Protein AF-A0A0T9LME7-F1 (afdb_monomer_lite)

Radius of gyration: 14.59 Å; chains: 1; bounding box: 35×20×39 Å

pLDDT: mean 86.58, std 10.36, range [48.84, 96.38]

Foldseek 3Di:
DFDWDFPDKDWDDDPVFFPFIKIWTWTDGPPPQWIKIWIWTWDWDDDPPDIDTDTHTDDMDIQPDGNVCVVSVVVVVVVVCVVPTGD

Organism: Yersinia kristensenii (NCBI:txid28152)

Secondary structure (DSSP, 8-state):
---EEEEEEEEE--TTT-SS-EEEEEEEETTT-EEEEEEEEEEEEEETTEEEEEEEEEEEEEEEEETT-HHHHHHHHHHHHHHHT--

Sequence (87 aa):
MSQYKLAKTVFFGDLKTSTALYKYEIYCEESELIYHAAIYSEQVISAGKHTYSVWARKDHMILKSPAHMLDKAVEACEDHWLKHYKV

Structure (mmCIF, N/CA/C/O backbone):
data_AF-A0A0T9LME7-F1
#
_entry.id   AF-A0A0T9LME7-F1
#
loop_
_atom_site.group_PDB
_atom_site.id
_atom_site.type_symbol
_atom_site.label_atom_id
_atom_site.label_alt_id
_atom_site.label_comp_id
_atom_site.label_asym_id
_atom_site.label_entity_id
_atom_site.label_seq_id
_atom_site.pdbx_PDB_ins_code
_atom_site.Cartn_x
_atom_site.Cartn_y
_atom_site.Cartn_z
_atom_site.occupancy
_atom_site.B_iso_or_equiv
_atom_site.auth_seq_id
_atom_site.auth_comp_id
_atom_site.auth_asym_id
_atom_site.auth_atom_id
_atom_site.pdbx_PDB_model_num
ATOM 1 N N . MET A 1 1 ? -5.094 12.488 -22.303 1.00 48.84 1 MET A N 1
ATOM 2 C CA . MET A 1 1 ? -5.061 12.260 -20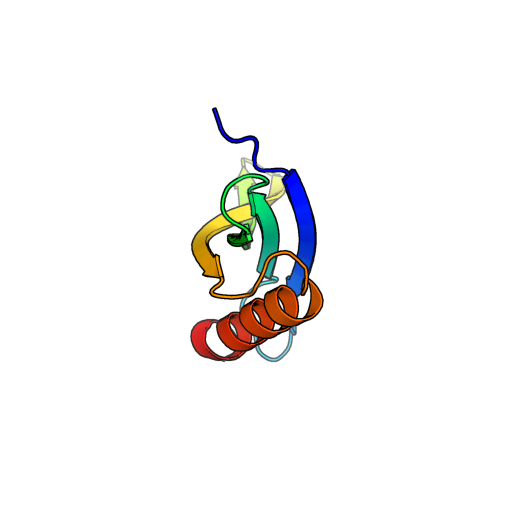.844 1.00 48.84 1 MET A CA 1
ATOM 3 C C . MET A 1 1 ? -4.489 10.877 -20.643 1.00 48.84 1 MET A C 1
ATOM 5 O O . MET A 1 1 ? -5.088 9.939 -21.155 1.00 48.84 1 MET A O 1
ATOM 9 N N . SER A 1 2 ? -3.324 10.751 -20.012 1.00 56.44 2 SER A N 1
ATOM 10 C CA . SER A 1 2 ? -2.764 9.435 -19.713 1.00 56.44 2 SER A CA 1
ATOM 11 C C . SER A 1 2 ? -3.691 8.690 -18.762 1.00 56.44 2 SER A C 1
ATOM 13 O O . SER A 1 2 ? -4.132 9.242 -17.751 1.00 56.44 2 SER A O 1
ATOM 15 N N . GLN A 1 3 ? -4.047 7.460 -19.118 1.00 73.06 3 GLN A N 1
ATOM 16 C CA . GLN A 1 3 ? -4.921 6.630 -18.305 1.00 73.06 3 GLN A CA 1
ATOM 17 C C . GLN A 1 3 ? -4.054 5.787 -17.370 1.00 73.06 3 GLN A C 1
ATOM 19 O O . GLN A 1 3 ? -3.376 4.862 -17.812 1.00 73.06 3 GLN A O 1
ATOM 24 N N . TYR A 1 4 ? -4.080 6.098 -16.075 1.00 81.19 4 TYR A N 1
ATOM 25 C CA . TYR A 1 4 ? -3.484 5.231 -15.063 1.00 81.19 4 TYR A CA 1
ATOM 26 C C . TYR A 1 4 ? -4.320 3.957 -14.939 1.00 81.19 4 TYR A C 1
ATOM 28 O O . TYR A 1 4 ? -5.518 4.018 -14.650 1.00 81.19 4 TYR A O 1
ATOM 36 N N . LYS A 1 5 ? -3.695 2.799 -15.152 1.00 88.19 5 LYS A N 1
ATOM 37 C CA . LYS A 1 5 ? -4.332 1.491 -14.959 1.00 88.19 5 LYS A CA 1
ATOM 38 C C . LYS A 1 5 ? -3.817 0.874 -13.671 1.00 88.19 5 LYS A C 1
ATOM 40 O O . LYS A 1 5 ? -2.607 0.819 -13.456 1.00 88.19 5 LYS A O 1
ATOM 45 N N . LEU A 1 6 ? -4.728 0.416 -12.814 1.00 91.75 6 LEU A N 1
ATOM 46 C CA . LEU A 1 6 ? -4.352 -0.335 -11.620 1.00 91.75 6 LEU A CA 1
ATOM 47 C C . LEU A 1 6 ? -3.683 -1.639 -12.066 1.00 91.75 6 LEU A C 1
ATOM 49 O O . LEU A 1 6 ? -4.321 -2.484 -12.689 1.00 91.75 6 LEU A O 1
ATOM 53 N N . ALA A 1 7 ? -2.399 -1.776 -11.761 1.00 91.00 7 ALA A N 1
ATOM 54 C CA . ALA A 1 7 ? -1.607 -2.945 -12.102 1.00 91.00 7 ALA A CA 1
ATOM 55 C C . ALA A 1 7 ? -1.659 -3.996 -10.990 1.00 91.00 7 ALA A C 1
ATOM 57 O O . ALA A 1 7 ? -1.758 -5.189 -11.270 1.00 91.00 7 ALA A O 1
ATOM 58 N N . LYS A 1 8 ? -1.594 -3.567 -9.721 1.00 93.81 8 LYS A N 1
ATOM 59 C CA . LYS A 1 8 ? -1.610 -4.477 -8.570 1.00 93.81 8 LYS A CA 1
ATOM 60 C C . LYS A 1 8 ? -2.052 -3.773 -7.296 1.00 93.81 8 LYS A C 1
ATOM 62 O O . LYS A 1 8 ? -1.788 -2.591 -7.106 1.00 93.81 8 LYS A O 1
ATOM 67 N N . THR A 1 9 ? -2.651 -4.534 -6.391 1.00 96.31 9 THR A N 1
ATOM 68 C CA . THR A 1 9 ? -2.870 -4.119 -5.005 1.00 96.31 9 THR A CA 1
ATOM 69 C C . THR A 1 9 ? -2.110 -5.067 -4.094 1.00 96.31 9 THR A C 1
ATOM 71 O O . THR A 1 9 ? -2.187 -6.284 -4.270 1.00 96.31 9 THR A O 1
ATOM 74 N N . VAL A 1 10 ? -1.373 -4.519 -3.133 1.00 95.75 10 VAL A N 1
ATOM 75 C CA . VAL A 1 10 ? -0.660 -5.295 -2.114 1.00 95.75 10 VAL A CA 1
ATOM 76 C C . VAL A 1 10 ? -0.993 -4.772 -0.726 1.00 95.75 10 VAL A C 1
ATOM 78 O O . VAL A 1 10 ? -1.277 -3.586 -0.543 1.00 95.75 10 VAL A O 1
ATOM 81 N N . PHE A 1 11 ? -0.987 -5.677 0.245 1.00 94.44 11 PHE A N 1
ATOM 82 C CA . PHE A 1 11 ? -1.280 -5.374 1.636 1.00 94.44 11 PHE A CA 1
ATOM 83 C C . PHE A 1 11 ? -0.059 -5.706 2.479 1.00 94.44 11 PHE A C 1
ATOM 85 O O . PHE A 1 11 ? 0.497 -6.796 2.355 1.00 94.44 11 PHE A O 1
ATOM 92 N N . PHE A 1 12 ? 0.326 -4.777 3.343 1.00 92.38 12 PHE A N 1
ATOM 93 C CA . PHE A 1 12 ? 1.397 -4.966 4.306 1.00 92.38 12 PHE A CA 1
ATOM 94 C C . PHE A 1 12 ? 0.877 -4.672 5.699 1.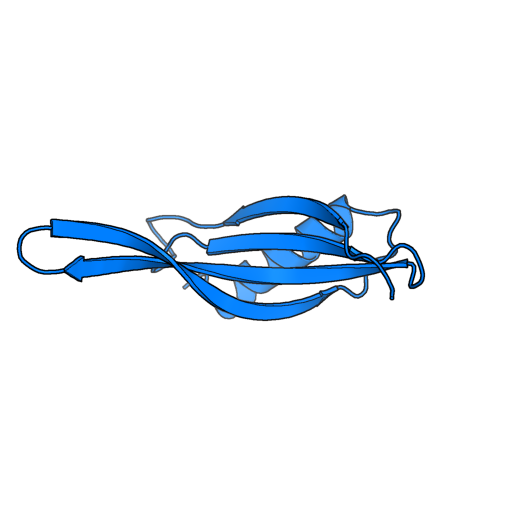00 92.38 12 PHE A C 1
ATOM 96 O O . PHE A 1 12 ? 0.177 -3.688 5.927 1.00 92.38 12 PHE A O 1
ATOM 103 N N . GLY A 1 13 ? 1.225 -5.523 6.644 1.00 86.38 13 GLY A N 1
ATOM 104 C CA . GLY A 1 13 ? 0.845 -5.341 8.027 1.00 86.38 13 GLY A CA 1
ATOM 105 C C . GLY A 1 13 ? 1.120 -6.609 8.805 1.00 86.38 13 GLY A C 1
ATOM 106 O O . GLY A 1 13 ? 0.792 -7.709 8.370 1.00 86.38 13 GLY A O 1
ATOM 107 N N . ASP A 1 14 ? 1.735 -6.428 9.959 1.00 80.12 14 ASP A N 1
ATOM 108 C CA . ASP A 1 14 ? 1.890 -7.457 10.971 1.00 80.12 14 ASP A CA 1
ATOM 109 C C . ASP A 1 14 ? 1.267 -6.902 12.248 1.00 80.12 14 ASP A C 1
ATOM 111 O O . ASP A 1 14 ? 1.710 -5.874 12.767 1.00 80.12 14 ASP A O 1
ATOM 115 N N . LEU A 1 15 ? 0.226 -7.564 12.754 1.00 69.25 15 LEU A N 1
ATOM 116 C CA . LEU A 1 15 ? -0.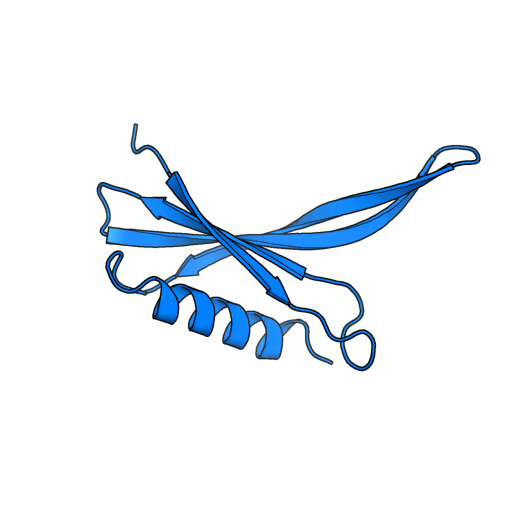483 -7.148 13.968 1.00 69.25 15 LEU A CA 1
ATOM 117 C C . LEU A 1 15 ? 0.427 -7.120 15.209 1.00 69.25 15 LEU A C 1
ATOM 119 O O . LEU A 1 15 ? 0.031 -6.583 16.239 1.00 69.25 15 LEU A O 1
ATOM 123 N N . LYS A 1 16 ? 1.634 -7.693 15.127 1.00 76.25 16 LYS A N 1
ATOM 124 C CA . LYS A 1 16 ? 2.646 -7.631 16.185 1.00 76.25 16 LYS A CA 1
ATOM 125 C C . LYS A 1 16 ? 3.570 -6.415 16.087 1.00 76.25 16 LYS A C 1
ATOM 127 O O . LYS A 1 16 ? 4.125 -6.032 17.110 1.00 76.25 16 LYS A O 1
ATOM 132 N N . THR A 1 17 ? 3.764 -5.839 14.898 1.00 71.69 17 THR A N 1
ATOM 133 C CA . THR A 1 17 ? 4.818 -4.829 14.630 1.00 71.69 17 THR A CA 1
ATOM 134 C C . THR A 1 17 ? 4.335 -3.640 13.792 1.00 71.69 17 THR A C 1
ATOM 136 O O . THR A 1 17 ? 5.125 -2.918 13.187 1.00 71.69 17 THR A O 1
ATOM 139 N N . SER A 1 18 ? 3.028 -3.477 13.615 1.00 75.00 18 SER A N 1
ATOM 140 C CA . SER A 1 18 ? 2.463 -2.351 12.874 1.00 75.00 18 SER A CA 1
ATOM 141 C C . SER A 1 18 ? 1.154 -1.914 13.508 1.00 75.00 18 SER A C 1
ATOM 143 O O . SER A 1 18 ? 0.379 -2.727 14.007 1.00 75.00 18 SER A O 1
ATOM 145 N N . THR A 1 19 ? 0.923 -0.605 13.506 1.00 78.62 19 THR A N 1
ATOM 146 C CA . THR A 1 19 ? -0.232 0.020 14.165 1.00 78.62 19 THR A CA 1
ATOM 147 C C . THR A 1 19 ? -1.533 -0.128 13.375 1.00 78.62 19 THR A C 1
ATOM 149 O O . THR A 1 19 ? -2.606 0.109 13.925 1.00 78.62 19 THR A O 1
ATOM 152 N N . ALA A 1 20 ? -1.447 -0.512 12.099 1.00 86.88 20 ALA A N 1
ATOM 153 C CA . ALA A 1 20 ? -2.570 -0.745 11.201 1.00 86.88 20 ALA A CA 1
ATOM 154 C C . ALA A 1 20 ? -2.148 -1.649 10.031 1.00 86.88 20 ALA A C 1
ATOM 156 O O . ALA A 1 20 ? -0.958 -1.787 9.738 1.00 86.88 20 ALA A O 1
ATOM 157 N N . LEU A 1 21 ? -3.128 -2.202 9.312 1.00 92.31 21 LEU A N 1
ATOM 158 C CA . LEU A 1 21 ? -2.902 -2.742 7.974 1.00 92.31 21 LEU A CA 1
ATOM 159 C C . LEU A 1 21 ? -2.705 -1.591 6.979 1.00 92.31 21 LEU A C 1
ATOM 161 O O . LEU A 1 21 ? -3.398 -0.574 7.031 1.00 92.31 21 LEU A O 1
ATOM 165 N N . TYR A 1 22 ? -1.787 -1.769 6.039 1.00 93.94 22 TYR A N 1
ATOM 166 C CA . TYR A 1 22 ? -1.503 -0.832 4.961 1.00 93.94 22 TYR A CA 1
ATOM 167 C C . TYR A 1 22 ? -1.845 -1.462 3.618 1.00 93.94 22 TYR A C 1
ATOM 169 O O . TYR A 1 22 ? -1.525 -2.619 3.360 1.00 93.94 22 TYR A O 1
ATOM 177 N N . LYS A 1 23 ? -2.469 -0.681 2.741 1.00 96.19 23 LYS A N 1
ATOM 178 C CA . LYS A 1 23 ? -2.814 -1.066 1.371 1.00 96.19 23 LYS A CA 1
ATOM 179 C C . LYS A 1 23 ? -2.069 -0.161 0.400 1.00 96.19 23 LYS A C 1
ATOM 181 O O . LYS A 1 23 ? -2.160 1.059 0.508 1.00 96.19 23 LYS A O 1
ATOM 186 N N . TYR A 1 24 ? -1.386 -0.760 -0.563 1.00 96.12 24 TYR A N 1
ATOM 187 C CA . TYR A 1 24 ? -0.715 -0.068 -1.656 1.00 96.12 24 TYR A CA 1
ATOM 188 C C . TYR A 1 24 ? -1.408 -0.442 -2.959 1.00 96.12 24 TYR A C 1
ATOM 190 O O . TYR A 1 24 ? -1.500 -1.617 -3.315 1.00 96.12 24 TYR A O 1
ATOM 198 N N . GLU A 1 25 ? -1.900 0.561 -3.670 1.00 96.38 25 GLU A N 1
ATOM 199 C CA . GLU A 1 25 ? -2.443 0.414 -5.016 1.00 96.38 25 GLU A CA 1
ATOM 200 C C . GLU A 1 25 ? -1.410 0.931 -6.012 1.00 96.38 25 GLU A C 1
ATOM 202 O O . GLU A 1 25 ? -1.086 2.118 -6.009 1.00 96.38 25 GLU A O 1
ATOM 207 N N . ILE A 1 26 ? -0.873 0.025 -6.828 1.00 94.06 26 ILE A N 1
ATOM 208 C CA . ILE A 1 26 ? 0.178 0.282 -7.808 1.00 94.06 26 ILE A CA 1
ATOM 209 C C . ILE A 1 26 ? -0.469 0.486 -9.174 1.00 94.06 26 ILE A C 1
ATOM 211 O O . ILE A 1 26 ? -1.113 -0.414 -9.713 1.00 94.06 26 ILE A O 1
ATOM 215 N N . TYR A 1 27 ? -0.262 1.660 -9.747 1.00 91.81 27 TYR A N 1
ATOM 216 C CA . TYR A 1 27 ? -0.794 2.094 -11.027 1.00 91.81 27 TYR A CA 1
ATOM 217 C C . TYR A 1 27 ? 0.332 2.220 -12.047 1.00 91.81 27 TYR A C 1
ATOM 219 O O . TYR A 1 27 ? 1.375 2.788 -11.737 1.00 91.81 27 TYR A O 1
ATOM 227 N N . CYS A 1 28 ? 0.116 1.726 -13.262 1.00 87.94 28 CYS A N 1
ATOM 228 C CA . CYS A 1 28 ? 1.011 1.959 -14.392 1.00 87.94 28 CYS A CA 1
ATOM 229 C C . CYS A 1 28 ? 0.448 3.080 -15.261 1.00 87.94 28 CYS A C 1
ATOM 231 O O . CYS A 1 28 ? -0.744 3.073 -15.587 1.00 87.94 28 CYS A O 1
ATOM 233 N N . GLU A 1 29 ? 1.307 4.006 -15.672 1.00 79.44 29 GLU A N 1
ATOM 234 C CA . GLU A 1 29 ? 0.996 4.939 -16.751 1.00 79.44 29 GLU A CA 1
ATOM 235 C C . GLU A 1 29 ? 1.483 4.358 -18.081 1.00 79.44 29 GLU A C 1
ATOM 237 O O . GLU A 1 29 ? 2.663 4.039 -18.225 1.00 79.44 29 GLU A O 1
ATOM 242 N N . GLU A 1 30 ? 0.586 4.197 -19.059 1.00 66.94 30 GLU A N 1
ATOM 243 C CA . GLU A 1 30 ? 0.934 3.573 -20.348 1.00 66.94 30 GLU A CA 1
ATOM 244 C C . GLU A 1 30 ? 1.956 4.383 -21.160 1.00 66.94 30 GLU A C 1
ATOM 246 O O . GLU A 1 30 ? 2.688 3.813 -21.964 1.00 66.94 30 GLU A O 1
ATOM 251 N N . SER A 1 31 ? 2.028 5.699 -20.945 1.00 68.88 31 SER A N 1
ATOM 252 C CA . SER A 1 31 ? 2.924 6.605 -21.670 1.00 68.88 31 SER A CA 1
ATOM 253 C C . SER A 1 31 ? 4.306 6.764 -21.043 1.00 68.88 31 SER A C 1
ATOM 255 O O . SER A 1 31 ? 5.258 7.028 -21.771 1.00 68.88 31 SER A O 1
ATOM 257 N N . GLU A 1 32 ? 4.435 6.629 -19.720 1.00 63.22 32 GLU A N 1
ATOM 258 C CA . GLU A 1 32 ? 5.658 7.037 -19.011 1.00 63.22 32 GLU A CA 1
ATOM 259 C C . GLU A 1 32 ? 6.543 5.875 -18.557 1.00 63.22 32 GLU A C 1
ATOM 261 O O . GLU A 1 32 ? 7.644 6.104 -18.068 1.00 63.22 32 GLU A O 1
ATOM 266 N N . LEU A 1 33 ? 6.116 4.622 -18.753 1.00 70.94 33 LEU A N 1
ATOM 267 C CA . LEU A 1 33 ? 6.848 3.432 -18.294 1.00 70.94 33 LEU A CA 1
ATOM 268 C C . LEU A 1 33 ? 7.201 3.476 -16.789 1.00 70.94 33 LEU A C 1
ATOM 270 O O . LEU A 1 33 ? 8.159 2.831 -16.354 1.00 70.94 33 LEU A O 1
ATOM 274 N N . ILE A 1 34 ? 6.418 4.216 -16.001 1.00 81.12 34 ILE A N 1
ATOM 275 C CA . ILE A 1 34 ? 6.617 4.452 -14.571 1.00 81.12 34 ILE A CA 1
ATOM 276 C C . ILE A 1 34 ? 5.411 3.914 -13.799 1.00 81.12 34 ILE A C 1
ATOM 278 O O . ILE A 1 34 ? 4.264 3.961 -14.258 1.00 81.12 34 ILE A O 1
ATOM 282 N N . TYR A 1 35 ? 5.688 3.406 -12.600 1.00 88.00 35 TYR A N 1
ATOM 283 C CA . TYR A 1 35 ? 4.667 3.021 -11.640 1.00 88.00 35 TYR A CA 1
ATOM 284 C C . TYR A 1 35 ? 4.429 4.120 -10.603 1.00 88.00 35 TYR A C 1
ATOM 286 O O . TYR A 1 35 ? 5.352 4.788 -10.144 1.00 88.00 35 TYR A O 1
ATOM 294 N N . HIS A 1 36 ? 3.186 4.252 -10.163 1.00 90.62 36 HIS A N 1
ATOM 295 C CA . HIS A 1 36 ? 2.786 5.087 -9.037 1.00 90.62 36 HIS A CA 1
ATOM 296 C C . HIS A 1 36 ? 2.144 4.218 -7.970 1.00 90.62 36 HIS A C 1
ATOM 298 O O . HIS A 1 36 ? 1.389 3.313 -8.305 1.00 90.62 36 HIS A O 1
ATOM 304 N N . ALA A 1 37 ? 2.377 4.511 -6.696 1.00 93.00 37 ALA A N 1
ATOM 305 C CA . ALA A 1 37 ? 1.686 3.849 -5.600 1.00 93.00 37 ALA A CA 1
ATOM 306 C C . ALA A 1 37 ? 0.859 4.856 -4.802 1.00 93.00 37 ALA A C 1
ATOM 308 O O . ALA A 1 37 ? 1.380 5.865 -4.329 1.00 93.00 37 ALA A O 1
ATOM 309 N N . ALA A 1 38 ? -0.432 4.576 -4.640 1.00 95.88 38 ALA A N 1
ATOM 310 C CA . ALA A 1 38 ? -1.271 5.234 -3.647 1.00 95.88 38 ALA A CA 1
ATOM 311 C C . ALA A 1 38 ? -1.308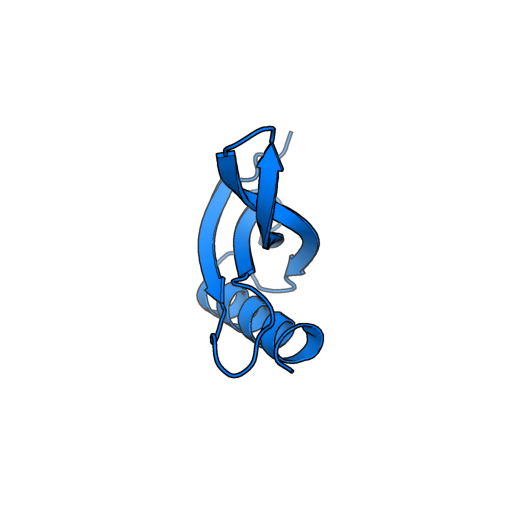 4.375 -2.381 1.00 95.88 38 ALA A C 1
ATOM 313 O O . ALA A 1 38 ? -1.569 3.173 -2.446 1.00 95.88 38 ALA A O 1
ATOM 314 N N . ILE A 1 39 ? -1.037 4.997 -1.236 1.00 95.88 39 ILE A N 1
ATOM 315 C CA . ILE A 1 39 ? -0.860 4.308 0.042 1.00 95.88 39 ILE A CA 1
ATOM 316 C C . ILE A 1 39 ? -2.034 4.640 0.946 1.00 95.88 39 ILE A C 1
ATOM 318 O O . ILE A 1 39 ? -2.396 5.806 1.116 1.00 95.88 39 ILE A O 1
ATOM 322 N N . TYR A 1 40 ? -2.600 3.615 1.565 1.00 96.31 40 TYR A N 1
ATOM 323 C CA . TYR A 1 40 ? -3.714 3.718 2.491 1.00 96.31 40 TYR A CA 1
ATOM 324 C C . TYR A 1 40 ? -3.386 2.971 3.779 1.00 96.31 40 TYR A C 1
ATOM 326 O O . TYR A 1 40 ? -2.678 1.968 3.754 1.00 96.31 40 TYR A O 1
ATOM 334 N N . SER A 1 41 ? -3.943 3.428 4.895 1.00 94.62 41 SER A N 1
ATOM 335 C CA . SER A 1 41 ? -3.961 2.682 6.155 1.00 94.62 41 SER A CA 1
ATOM 336 C C . SER A 1 41 ?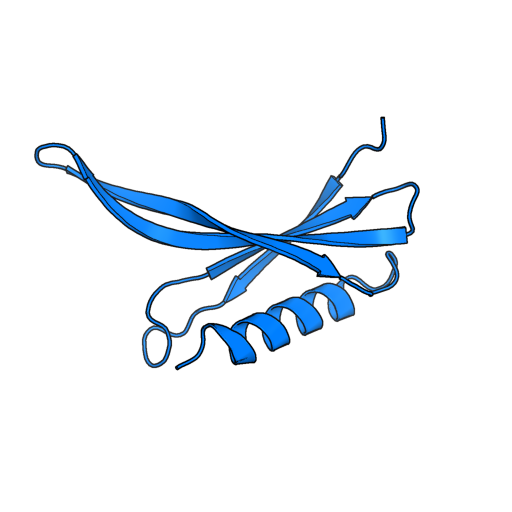 -5.396 2.360 6.536 1.00 94.62 41 SER A C 1
ATOM 338 O O . SER A 1 41 ? -6.272 3.219 6.380 1.00 94.62 41 SER A O 1
ATOM 340 N N . GLU A 1 42 ? -5.619 1.187 7.104 1.00 94.31 42 GLU A N 1
ATOM 341 C CA . GLU A 1 42 ? -6.882 0.864 7.747 1.00 94.31 42 GLU A CA 1
ATOM 342 C C . GLU A 1 42 ? -7.087 1.759 8.975 1.00 94.31 42 GLU A C 1
ATOM 344 O O . GLU A 1 42 ? -6.173 1.974 9.772 1.00 94.31 42 GLU A O 1
ATOM 349 N N . GLN A 1 43 ? -8.282 2.323 9.109 1.00 92.75 43 GLN A N 1
ATOM 350 C CA . GLN A 1 43 ? -8.705 3.082 10.278 1.00 92.75 43 GLN A CA 1
ATOM 351 C C . GLN A 1 43 ? -10.112 2.659 10.665 1.00 92.75 43 GLN A C 1
ATOM 353 O O . GLN A 1 43 ? -10.964 2.444 9.806 1.00 92.75 43 GLN A O 1
ATOM 358 N N . VAL A 1 44 ? -10.369 2.586 11.967 1.00 91.94 44 VAL A N 1
ATOM 359 C CA . VAL A 1 44 ? -11.716 2.358 12.483 1.00 91.94 44 VAL A CA 1
ATOM 360 C C . VAL A 1 44 ? -12.316 3.705 12.851 1.00 91.94 44 VAL A C 1
ATOM 362 O O . VAL A 1 44 ? -11.777 4.419 13.695 1.00 91.94 44 VAL A O 1
ATOM 365 N N . ILE A 1 45 ? -13.433 4.051 12.219 1.00 93.44 45 ILE A N 1
ATOM 366 C CA . ILE A 1 45 ? -14.218 5.237 12.562 1.00 93.44 45 ILE A CA 1
ATOM 367 C C . ILE A 1 45 ? -15.514 4.820 13.252 1.00 93.44 45 ILE A C 1
ATOM 369 O O . ILE A 1 45 ? -16.126 3.810 12.901 1.00 93.44 45 ILE A O 1
ATOM 373 N N . SER A 1 46 ? -15.951 5.623 14.217 1.00 94.31 46 SER A N 1
ATOM 374 C CA . SER A 1 46 ? -17.232 5.439 14.899 1.00 94.31 46 SER A CA 1
ATOM 375 C C . SER A 1 46 ? -18.233 6.467 14.388 1.00 94.31 46 SER A C 1
ATOM 377 O O . SER A 1 46 ? -17.965 7.667 14.439 1.00 94.31 46 SER A O 1
ATOM 379 N N . ALA A 1 47 ? -19.397 6.013 13.927 1.00 92.06 47 ALA A N 1
ATOM 380 C CA . ALA A 1 47 ? -20.515 6.885 13.582 1.00 92.06 47 ALA A CA 1
ATOM 381 C C . ALA A 1 47 ? -21.787 6.397 14.288 1.00 92.06 47 ALA A C 1
ATOM 383 O O . ALA A 1 47 ? -22.357 5.349 13.970 1.00 92.06 47 ALA A O 1
ATOM 384 N N . GLY A 1 48 ? -22.218 7.163 15.293 1.00 92.88 48 GLY A N 1
ATOM 385 C CA . GLY A 1 48 ? -23.311 6.778 16.181 1.00 92.88 48 GLY A CA 1
ATOM 386 C C . GLY A 1 48 ? -22.959 5.533 16.996 1.00 92.88 48 GLY A C 1
ATOM 387 O O . GLY A 1 48 ? -21.968 5.519 17.718 1.00 92.88 48 GLY A O 1
ATOM 388 N N . LYS A 1 49 ? -23.782 4.485 16.877 1.00 94.25 49 LYS A N 1
ATOM 389 C CA . LYS A 1 49 ? -23.580 3.192 17.557 1.00 94.25 49 LYS A CA 1
ATOM 390 C C . LYS A 1 49 ? -22.771 2.184 16.730 1.00 94.25 49 LYS A C 1
ATOM 392 O O . LYS A 1 49 ? -22.618 1.045 17.159 1.00 94.25 49 LYS A O 1
ATOM 397 N N . HIS A 1 50 ? -22.303 2.573 15.546 1.00 94.62 50 HIS A N 1
ATOM 398 C CA . HIS A 1 50 ? -21.639 1.677 14.605 1.00 94.62 50 HIS A CA 1
ATOM 399 C C . HIS A 1 50 ? -20.164 2.032 14.447 1.00 94.62 50 HIS A C 1
ATOM 401 O O . HIS A 1 50 ? -19.791 3.207 14.463 1.00 94.62 50 HIS A O 1
ATOM 407 N N . THR A 1 51 ? -19.345 1.004 14.251 1.00 94.44 51 THR A N 1
ATOM 408 C CA . THR A 1 51 ? -17.934 1.114 13.891 1.00 94.44 51 THR A CA 1
ATOM 409 C C . THR A 1 51 ? -17.737 0.621 12.463 1.00 94.44 51 THR A C 1
ATOM 411 O O . THR A 1 51 ? -18.308 -0.391 12.058 1.00 94.44 51 THR A O 1
ATOM 414 N N . TYR A 1 52 ? -16.935 1.348 11.692 1.00 92.69 52 TYR A N 1
ATOM 415 C CA . TYR A 1 52 ? -16.642 1.046 10.295 1.00 92.69 52 TYR A CA 1
ATOM 416 C C . TYR A 1 52 ? -15.133 1.005 10.100 1.00 92.69 52 TYR A C 1
ATOM 418 O O . TYR A 1 52 ? -14.436 1.923 10.532 1.00 92.69 52 TYR A O 1
ATOM 426 N N . SER A 1 53 ? -14.641 -0.034 9.427 1.00 90.44 53 SER A N 1
ATOM 427 C CA . SER A 1 53 ? -13.272 -0.036 8.914 1.00 90.44 53 SER A CA 1
ATOM 428 C C . SER A 1 53 ? -13.238 0.703 7.577 1.00 90.44 53 SER A C 1
ATOM 430 O O . SER A 1 53 ? -14.021 0.406 6.671 1.00 90.44 53 SER A O 1
ATOM 432 N N . VAL A 1 54 ? -12.360 1.698 7.468 1.00 93.50 54 VAL A N 1
ATOM 433 C CA . VAL A 1 54 ? -12.179 2.526 6.274 1.00 93.50 54 VAL A CA 1
ATOM 434 C C . VAL A 1 54 ? -10.706 2.601 5.884 1.00 93.50 54 VAL A C 1
ATOM 436 O O . VAL A 1 54 ? -9.815 2.643 6.730 1.00 93.50 54 VAL A O 1
ATOM 439 N N . TRP A 1 55 ? -10.442 2.668 4.580 1.00 95.25 55 TRP A N 1
ATOM 440 C CA . TRP A 1 55 ? -9.099 2.885 4.044 1.00 95.25 55 TRP A CA 1
ATOM 441 C C . TRP A 1 55 ? -8.841 4.378 3.874 1.00 95.25 55 TRP A C 1
ATOM 443 O O . TRP A 1 55 ? -9.301 4.995 2.913 1.00 95.25 55 TRP A O 1
ATOM 453 N N . ALA A 1 56 ? -8.0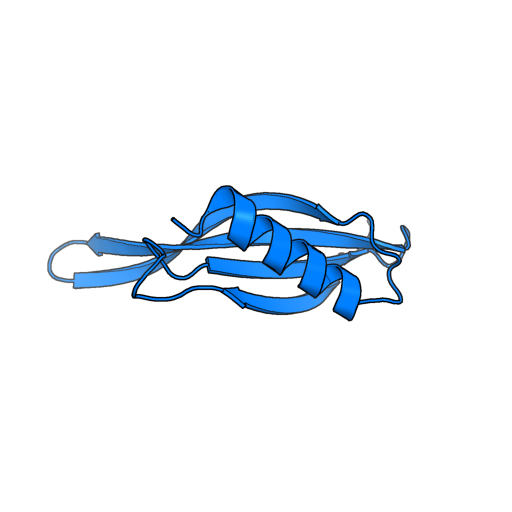88 4.966 4.798 1.00 93.94 56 ALA A N 1
ATOM 454 C CA . ALA A 1 56 ? -7.700 6.367 4.718 1.00 93.94 56 ALA A CA 1
ATOM 455 C C . ALA A 1 56 ? -6.418 6.512 3.892 1.00 93.94 56 ALA A C 1
ATOM 457 O O . ALA A 1 56 ? -5.419 5.849 4.180 1.00 93.94 56 ALA A O 1
ATOM 458 N N . ARG A 1 57 ? -6.427 7.389 2.880 1.00 94.62 57 ARG A N 1
ATOM 459 C CA . ARG A 1 57 ? -5.227 7.688 2.088 1.00 94.62 57 ARG A CA 1
ATOM 460 C C . ARG A 1 57 ? -4.179 8.336 2.992 1.00 94.62 57 ARG A C 1
ATOM 462 O O . ARG A 1 57 ? -4.473 9.312 3.678 1.00 94.62 57 ARG A O 1
ATOM 469 N N . LYS A 1 58 ? -2.975 7.775 2.994 1.00 93.69 58 LYS A N 1
ATOM 470 C CA . LYS A 1 58 ? -1.830 8.259 3.770 1.00 93.69 58 LYS A CA 1
ATOM 471 C C . LYS A 1 58 ? -0.863 9.041 2.910 1.00 93.69 58 LYS A C 1
ATOM 473 O O . LYS A 1 58 ? -0.442 10.112 3.325 1.00 93.69 58 LYS A O 1
ATOM 478 N N . ASP A 1 59 ? -0.533 8.506 1.741 1.00 92.56 59 ASP A N 1
ATOM 479 C CA . ASP A 1 59 ? 0.509 9.085 0.904 1.00 92.56 59 ASP A CA 1
ATOM 480 C C . ASP A 1 59 ? 0.382 8.646 -0.564 1.00 92.56 59 ASP A C 1
ATOM 482 O O . ASP A 1 59 ? -0.519 7.885 -0.949 1.00 92.56 59 ASP A O 1
ATOM 486 N N . HIS A 1 60 ? 1.283 9.155 -1.394 1.00 92.31 60 HIS A N 1
ATOM 487 C CA . HIS A 1 60 ? 1.481 8.791 -2.786 1.00 92.31 60 HIS A CA 1
ATOM 488 C C . HIS A 1 60 ? 2.966 8.846 -3.136 1.00 92.31 60 HIS A C 1
ATOM 490 O O . HIS A 1 60 ? 3.682 9.740 -2.701 1.00 92.31 60 HIS A O 1
ATOM 496 N N . MET A 1 61 ? 3.422 7.910 -3.965 1.00 89.69 61 MET A N 1
ATOM 497 C CA . MET A 1 61 ? 4.788 7.934 -4.475 1.00 89.69 61 MET A CA 1
ATOM 498 C C . MET A 1 61 ? 4.888 7.524 -5.933 1.00 89.69 61 MET A C 1
ATOM 500 O O . MET A 1 61 ? 4.066 6.773 -6.459 1.00 89.69 61 MET A O 1
ATOM 504 N N . ILE A 1 62 ? 5.957 8.001 -6.560 1.00 88.50 62 ILE A N 1
ATOM 505 C CA . ILE A 1 62 ? 6.408 7.568 -7.876 1.00 88.50 62 ILE A CA 1
ATOM 506 C C . ILE A 1 62 ? 7.475 6.497 -7.659 1.00 88.50 62 ILE A C 1
ATOM 508 O O . ILE A 1 62 ? 8.516 6.758 -7.052 1.00 88.50 62 ILE A O 1
ATOM 512 N N . LEU A 1 63 ? 7.216 5.290 -8.142 1.00 84.31 63 LEU A N 1
ATOM 513 C CA . LEU A 1 63 ? 8.142 4.173 -8.060 1.00 84.31 63 LEU A CA 1
ATOM 514 C C . LEU A 1 63 ? 9.113 4.270 -9.236 1.00 84.31 63 LEU A C 1
ATOM 516 O O . LEU A 1 63 ? 8.715 4.190 -10.398 1.00 84.31 63 LEU A O 1
ATOM 520 N N . LYS A 1 64 ? 10.407 4.421 -8.938 1.00 71.88 64 LYS A N 1
ATOM 521 C CA . LYS A 1 64 ? 11.489 4.404 -9.938 1.00 71.88 64 LYS A CA 1
ATOM 522 C C . LYS A 1 64 ? 11.772 2.971 -10.409 1.00 71.88 64 LYS A C 1
ATOM 524 O O . LYS A 1 64 ? 12.892 2.479 -10.298 1.00 71.88 64 LYS A O 1
ATOM 529 N N . SER A 1 65 ? 10.743 2.290 -10.893 1.00 68.88 65 SER A N 1
ATOM 530 C CA . SER A 1 65 ? 10.808 0.929 -11.416 1.00 68.88 65 SER A CA 1
ATOM 531 C C . SER A 1 65 ? 10.292 0.943 -12.851 1.00 68.88 65 SER A C 1
ATOM 533 O O . SER A 1 65 ? 9.234 1.527 -13.092 1.00 68.88 65 SER A O 1
ATOM 535 N N . PRO A 1 66 ? 10.998 0.311 -13.805 1.00 70.88 66 PRO A N 1
ATOM 536 C CA . PRO A 1 66 ? 10.496 0.194 -15.167 1.00 70.88 66 PRO A CA 1
ATOM 537 C C . PRO A 1 66 ? 9.119 -0.482 -15.192 1.00 70.88 66 PRO A C 1
ATOM 539 O O . PRO A 1 66 ? 8.917 -1.486 -14.508 1.00 70.88 66 PRO A O 1
ATOM 542 N N . ALA A 1 67 ? 8.198 0.009 -16.026 1.00 68.44 67 ALA A N 1
ATOM 543 C CA . ALA A 1 67 ? 6.825 -0.505 -16.117 1.00 68.44 67 ALA A CA 1
ATOM 544 C C . ALA A 1 67 ? 6.711 -2.012 -16.412 1.00 68.44 67 ALA A C 1
ATOM 546 O O . ALA A 1 67 ? 5.712 -2.634 -16.075 1.00 68.44 67 ALA A O 1
ATOM 547 N N . HIS A 1 68 ? 7.724 -2.646 -17.000 1.00 70.00 68 HIS A N 1
ATOM 548 C CA . HIS A 1 68 ? 7.710 -4.091 -17.254 1.00 70.00 68 HIS A CA 1
ATOM 549 C C . HIS A 1 68 ? 8.120 -4.942 -16.035 1.00 70.00 68 HIS A C 1
ATOM 551 O O . HIS A 1 68 ? 8.078 -6.166 -16.110 1.00 70.00 68 HIS A O 1
ATOM 557 N N . MET A 1 69 ? 8.508 -4.324 -14.913 1.00 83.94 69 MET A N 1
ATOM 558 C CA . MET A 1 69 ? 8.989 -5.010 -13.708 1.00 83.94 69 MET A CA 1
ATOM 559 C C . MET A 1 69 ? 8.082 -4.742 -12.505 1.00 83.94 69 MET A C 1
ATOM 561 O O . MET A 1 69 ? 8.473 -4.089 -11.537 1.00 83.94 69 MET A O 1
ATOM 565 N N . LEU A 1 70 ? 6.856 -5.268 -12.564 1.00 87.19 70 LEU A N 1
ATOM 566 C CA . LEU A 1 70 ? 5.863 -5.129 -11.493 1.00 87.19 70 LEU A CA 1
ATOM 567 C C . LEU A 1 70 ? 6.366 -5.669 -10.144 1.00 87.19 70 LEU A C 1
ATOM 569 O O . LEU A 1 70 ? 6.071 -5.084 -9.107 1.00 87.19 70 LEU A O 1
ATOM 573 N N . ASP A 1 71 ? 7.165 -6.736 -10.142 1.00 89.56 71 ASP A N 1
ATOM 574 C CA . ASP A 1 71 ? 7.714 -7.295 -8.901 1.00 89.56 71 ASP A CA 1
ATOM 575 C C . ASP A 1 71 ? 8.673 -6.318 -8.210 1.00 89.56 71 ASP A C 1
ATOM 577 O O . ASP A 1 71 ? 8.597 -6.143 -6.998 1.00 89.56 71 ASP A O 1
ATOM 581 N N . LYS A 1 72 ? 9.471 -5.558 -8.974 1.00 89.19 72 LYS A N 1
ATOM 582 C CA . LYS A 1 72 ? 10.313 -4.486 -8.415 1.00 89.19 72 LYS A CA 1
ATOM 583 C C . LYS A 1 72 ? 9.497 -3.332 -7.843 1.00 89.19 72 LYS A C 1
ATOM 585 O O . LYS A 1 72 ? 9.910 -2.728 -6.857 1.00 89.19 72 LYS A O 1
ATOM 590 N N . ALA A 1 73 ? 8.339 -3.037 -8.431 1.00 90.25 73 ALA A N 1
ATOM 591 C CA . ALA A 1 73 ? 7.416 -2.052 -7.877 1.00 90.25 73 ALA A CA 1
ATOM 592 C C . ALA A 1 73 ? 6.818 -2.528 -6.538 1.00 90.25 73 ALA A C 1
ATOM 594 O O . ALA A 1 73 ? 6.664 -1.726 -5.618 1.00 90.25 73 ALA A O 1
ATOM 595 N N . VAL A 1 74 ? 6.528 -3.827 -6.406 1.00 92.62 74 VAL A N 1
ATOM 596 C CA . VAL A 1 74 ? 6.072 -4.428 -5.142 1.00 92.62 74 VAL A CA 1
ATOM 597 C C . VAL A 1 74 ? 7.173 -4.410 -4.083 1.00 92.62 74 VAL A C 1
ATOM 599 O O . VAL A 1 74 ? 6.903 -3.958 -2.974 1.00 92.62 74 VAL A O 1
ATOM 602 N N . GLU A 1 75 ? 8.397 -4.823 -4.426 1.00 92.75 75 GLU A N 1
ATOM 603 C CA . GLU A 1 75 ? 9.560 -4.767 -3.523 1.00 92.75 75 GLU A CA 1
ATOM 604 C C . GLU A 1 75 ? 9.780 -3.340 -2.993 1.00 92.75 75 GLU A C 1
ATOM 606 O O . GLU A 1 75 ? 9.914 -3.134 -1.792 1.00 92.75 75 GLU A O 1
ATOM 611 N N . ALA A 1 76 ? 9.705 -2.324 -3.862 1.00 92.06 76 ALA A N 1
ATOM 612 C CA . ALA A 1 76 ? 9.842 -0.927 -3.447 1.00 92.06 76 ALA A CA 1
ATOM 613 C C . ALA A 1 76 ? 8.735 -0.472 -2.473 1.00 92.06 76 ALA A C 1
ATOM 615 O O . ALA A 1 76 ? 8.983 0.340 -1.579 1.00 92.06 76 ALA A O 1
ATOM 616 N N . CYS A 1 77 ? 7.511 -0.988 -2.632 1.00 93.12 77 CYS A N 1
ATOM 617 C CA . CYS A 1 77 ? 6.412 -0.717 -1.704 1.00 93.12 77 CYS A CA 1
ATOM 618 C C . CYS A 1 77 ? 6.625 -1.410 -0.348 1.00 93.12 77 CYS A C 1
ATOM 620 O O . CYS A 1 77 ? 6.314 -0.821 0.689 1.00 93.12 77 CYS A O 1
ATOM 622 N N . GLU A 1 78 ? 7.169 -2.629 -0.348 1.00 93.25 78 GLU A N 1
ATOM 623 C CA . GLU A 1 78 ? 7.534 -3.352 0.873 1.00 93.25 78 GLU A CA 1
ATOM 624 C C . GLU A 1 78 ? 8.651 -2.626 1.630 1.00 93.25 78 GLU A C 1
ATOM 626 O O . GLU A 1 78 ? 8.481 -2.317 2.808 1.00 93.25 78 GLU A O 1
ATOM 631 N N . ASP A 1 79 ? 9.737 -2.254 0.947 1.00 92.94 79 ASP A N 1
ATOM 632 C CA . ASP A 1 79 ? 10.850 -1.487 1.521 1.00 92.94 79 ASP A CA 1
ATOM 633 C C . ASP A 1 79 ? 10.372 -0.170 2.139 1.00 92.94 79 ASP A C 1
ATOM 635 O O . ASP A 1 79 ? 10.782 0.212 3.241 1.00 92.94 79 ASP A O 1
ATOM 639 N N . HIS A 1 80 ? 9.465 0.529 1.452 1.00 93.12 80 HIS A N 1
ATOM 640 C CA . HIS A 1 80 ? 8.856 1.736 1.991 1.00 93.12 80 HIS A CA 1
ATOM 641 C C . HIS A 1 80 ? 8.059 1.451 3.270 1.00 93.12 80 HIS A C 1
ATOM 643 O O . HIS A 1 80 ? 8.230 2.154 4.268 1.00 93.12 80 HIS A O 1
ATOM 649 N N . TRP A 1 81 ? 7.206 0.422 3.271 1.00 92.19 81 TRP A N 1
ATOM 650 C CA . TRP A 1 81 ? 6.449 0.049 4.465 1.00 92.19 81 TRP A CA 1
ATOM 651 C C . TRP A 1 81 ? 7.372 -0.320 5.633 1.00 92.19 81 TRP A C 1
ATOM 653 O O . TRP A 1 81 ? 7.178 0.188 6.740 1.00 92.19 81 TRP A O 1
ATOM 663 N N . LEU A 1 82 ? 8.410 -1.123 5.381 1.00 91.50 82 LEU A N 1
ATOM 664 C CA . LEU A 1 82 ? 9.414 -1.508 6.375 1.00 91.50 82 LEU A CA 1
ATOM 665 C C . LEU A 1 82 ? 10.106 -0.290 6.991 1.00 91.50 82 LEU A C 1
ATOM 667 O O . LEU A 1 82 ? 10.333 -0.256 8.196 1.00 91.50 82 LEU A O 1
ATOM 671 N N . LYS A 1 83 ? 10.428 0.717 6.177 1.00 91.00 83 LYS A N 1
ATOM 672 C CA . LYS A 1 83 ? 11.141 1.916 6.625 1.00 91.00 83 LYS A CA 1
ATOM 673 C C . LYS A 1 83 ? 10.260 2.902 7.395 1.00 91.00 83 LYS A C 1
ATOM 675 O O . LYS A 1 83 ? 10.762 3.592 8.279 1.00 91.00 83 LYS A O 1
ATOM 680 N N . HIS A 1 84 ? 8.986 3.026 7.024 1.00 88.94 84 HIS A N 1
ATOM 681 C CA . HIS A 1 84 ? 8.129 4.117 7.502 1.00 88.94 84 HIS A CA 1
ATOM 682 C C . HIS A 1 84 ? 7.040 3.687 8.486 1.00 88.94 84 HIS A C 1
ATOM 684 O O . HIS A 1 84 ? 6.562 4.525 9.251 1.00 88.94 84 HIS A O 1
ATOM 690 N N . TYR A 1 85 ? 6.619 2.421 8.461 1.00 86.12 85 TYR A N 1
ATOM 691 C CA . TYR A 1 85 ? 5.405 1.980 9.154 1.00 86.12 85 TYR A CA 1
ATOM 692 C C . TYR A 1 85 ? 5.560 0.699 9.975 1.00 86.12 85 TYR A C 1
ATOM 694 O O . TYR A 1 85 ? 4.735 0.456 10.858 1.00 86.12 85 TYR A O 1
ATOM 702 N N . LYS A 1 86 ? 6.588 -0.113 9.713 1.00 77.25 86 LYS A N 1
ATOM 703 C CA . LYS A 1 86 ? 6.963 -1.214 10.601 1.00 77.25 86 LYS A CA 1
ATOM 704 C C . LYS A 1 86 ? 7.750 -0.639 11.782 1.00 77.25 86 LYS A C 1
ATOM 706 O O . LYS A 1 86 ? 8.830 -0.090 11.580 1.00 77.25 86 LYS A O 1
ATOM 711 N N . VAL A 1 87 ? 7.185 -0.736 12.986 1.00 67.56 87 VAL A N 1
ATOM 712 C CA . VAL A 1 87 ? 7.766 -0.236 14.245 1.00 67.56 87 VAL A CA 1
ATOM 713 C C . VAL A 1 87 ? 7.889 -1.384 15.232 1.00 67.56 87 VAL A C 1
ATOM 715 O O . VAL A 1 87 ? 6.895 -2.126 15.396 1.00 67.56 87 VAL A O 1
#